Protein AF-A0A847A086-F1 (afdb_monomer)

pLDDT: mean 74.59, std 12.27, range [40.66, 90.62]

Foldseek 3Di:
DLVVQLVVQLVVQCVPPVDNVSSVVSSVLSVVVVVLVVVLPPDLLVSQLVLLVQLLVLLVVLLVDDDPVVVSSVVSSVSSVVSNLVSCLCLQQPPDDPVVNVVSNVVSVVVCVVVVVLVVQLVVCCVPVNNSVSSVSVSVVSVVSSCCSPPVSPDD

Nearest PDB structures (foldseek):
  8sbe-assembly1_A  TM=6.399E-01  e=1.370E+00  Rattus norvegicus
  7t3o-assembly1_A  TM=5.711E-01  e=9.721E-01  Rattus norvegicus
  8s5z-assembly1_A  TM=6.811E-01  e=6.577E+00  Homo sapiens

Radius of gyration: 17.4 Å; Cα contacts (8 Å, |Δi|>4): 126; chains: 1; bounding box: 41×32×52 Å

Solvent-accessible surface area (backbone atoms only — not comparable to full-atom v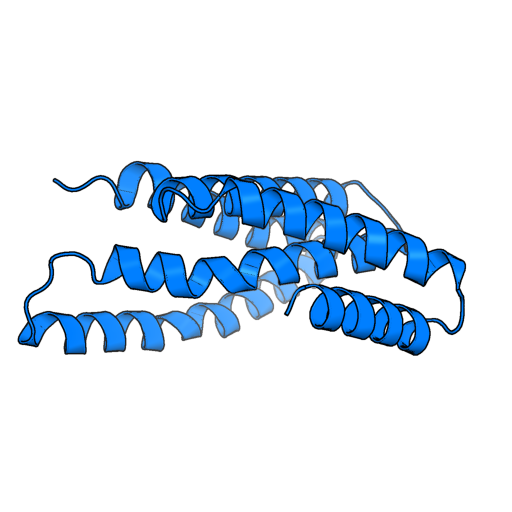alues): 8363 Å² total; per-residue (Å²): 109,68,68,55,54,49,48,52,40,33,48,51,35,33,72,76,67,75,42,70,71,62,15,52,55,45,39,49,53,52,47,52,49,50,49,54,56,63,72,39,77,82,43,62,41,61,34,36,25,54,44,23,50,51,38,26,52,44,44,52,47,41,51,74,50,74,69,81,58,41,61,58,43,52,52,53,37,54,59,49,52,71,58,39,58,62,39,51,50,52,59,71,49,60,90,55,55,81,77,50,36,59,54,49,55,50,51,58,60,60,55,52,55,51,71,62,51,52,58,52,55,31,48,60,37,22,77,72,69,34,67,54,59,22,49,53,55,61,32,51,52,26,50,50,48,23,48,40,25,67,58,69,55,55,84,126

Secondary structure (DSSP, 8-state):
-HHHHHHHHHHHHHHHHS-HHHHHHHHHHHHHHHHHHHHTTT-HHHHHHHHHHHHHHHHHHHHH--TTHHHHHHHHHHHHHHHHHHHHHHHHSTT--HHHHHHHHHHHHHGGGHHHHHHHHHHHHHHHH-HHHHTHHHHHHHHHHHHIIIIITS--

Mean predicted aligned error: 9.72 Å

Sequence (156 aa):
YTVLVLLLALFVGWFVRKEITDGLIFAGIAFVNYLAMRLGRGNASRSLAVFGLIAALLLVVVMLAGGPIILWLGLSVGFFNSIMFPNIFTLGVEGLDKGELSMASGLINTLIVGGAVIPVLMGLIADSMGVRFAFILPILCYLYIVFFALVGSKRR

Structure (mmCIF, N/CA/C/O backbone):
data_AF-A0A847A086-F1
#
_entry.id   AF-A0A847A086-F1
#
loop_
_atom_site.group_PDB
_atom_site.id
_atom_site.type_symbol
_atom_site.label_atom_id
_atom_site.label_alt_id
_atom_site.label_comp_id
_atom_site.label_asym_id
_atom_site.label_entity_id
_atom_site.label_seq_id
_atom_site.pdbx_PDB_ins_code
_atom_site.Cartn_x
_atom_site.Cartn_y
_atom_site.Cartn_z
_atom_site.occupancy
_atom_site.B_iso_or_equiv
_atom_site.auth_seq_id
_atom_site.auth_comp_id
_atom_site.auth_asym_id
_atom_site.auth_atom_id
_atom_site.pdbx_PDB_model_num
ATOM 1 N N . TYR A 1 1 ? -13.296 18.724 -5.227 1.00 49.12 1 TYR A N 1
ATOM 2 C CA . TYR A 1 1 ? -12.214 17.750 -4.946 1.00 49.12 1 TYR A CA 1
ATOM 3 C C . TYR A 1 1 ? -11.786 16.979 -6.191 1.00 49.12 1 TYR A C 1
ATOM 5 O O . TYR A 1 1 ? -10.618 17.013 -6.531 1.00 49.12 1 TYR A O 1
ATOM 13 N N . THR A 1 2 ? -12.712 16.362 -6.926 1.00 51.75 2 THR A N 1
ATOM 14 C CA . THR A 1 2 ? -12.469 15.659 -8.204 1.00 51.75 2 THR A CA 1
ATOM 15 C C . THR A 1 2 ? -11.729 16.461 -9.260 1.00 51.75 2 THR A C 1
ATOM 17 O O . THR A 1 2 ? -10.751 15.988 -9.823 1.00 51.75 2 THR A O 1
ATOM 20 N N . VAL A 1 3 ? -12.192 17.685 -9.509 1.00 51.44 3 VAL A N 1
ATOM 21 C CA . VAL A 1 3 ? -11.600 18.581 -10.510 1.00 51.44 3 VAL A CA 1
ATOM 22 C C . VAL A 1 3 ? -10.164 18.951 -10.130 1.00 51.44 3 VAL A C 1
ATOM 24 O O . VAL A 1 3 ? -9.296 18.993 -10.986 1.00 51.44 3 VAL A O 1
ATOM 27 N N . LEU A 1 4 ? -9.891 19.119 -8.833 1.00 55.03 4 LEU A N 1
ATOM 28 C CA . LEU A 1 4 ? -8.552 19.384 -8.298 1.00 55.03 4 LEU A CA 1
ATOM 29 C C . LEU A 1 4 ? -7.610 18.185 -8.470 1.00 55.03 4 LEU A C 1
ATOM 31 O O . LEU A 1 4 ? -6.475 18.377 -8.883 1.00 55.03 4 LEU A O 1
ATOM 35 N N . VAL A 1 5 ? -8.082 16.958 -8.215 1.00 59.28 5 VAL A N 1
ATOM 36 C CA . VAL A 1 5 ? -7.289 15.734 -8.433 1.00 59.28 5 VAL A CA 1
ATOM 37 C C . VAL A 1 5 ? -6.966 15.555 -9.914 1.00 59.28 5 VAL A C 1
ATOM 39 O O . VAL A 1 5 ? -5.821 15.271 -10.234 1.00 59.28 5 VAL A O 1
ATOM 42 N N . LEU A 1 6 ? -7.931 15.781 -10.811 1.00 58.19 6 LEU A N 1
ATOM 43 C CA . LEU A 1 6 ? -7.732 15.682 -12.264 1.00 58.19 6 LEU A CA 1
ATOM 44 C C . LEU A 1 6 ? -6.838 16.803 -12.828 1.00 58.19 6 LEU A C 1
ATOM 46 O O . LEU A 1 6 ? -6.067 16.566 -13.755 1.00 58.19 6 LEU A O 1
ATOM 50 N N . LEU A 1 7 ? -6.892 18.008 -12.255 1.00 58.00 7 LEU A N 1
ATOM 51 C CA . LEU A 1 7 ? -6.005 19.116 -12.628 1.00 58.00 7 LEU A CA 1
ATOM 52 C C . LEU A 1 7 ? -4.573 18.897 -12.143 1.00 58.00 7 LEU A C 1
ATOM 54 O O . LEU A 1 7 ? -3.632 19.096 -12.905 1.00 58.00 7 LEU A O 1
ATOM 58 N N . LEU A 1 8 ? -4.398 18.458 -10.897 1.00 59.88 8 LEU A N 1
ATOM 59 C CA . LEU A 1 8 ? -3.081 18.148 -10.339 1.00 59.88 8 LEU A CA 1
ATOM 60 C C . LEU A 1 8 ? -2.456 16.951 -11.063 1.00 59.88 8 LEU A C 1
ATOM 62 O O . LEU A 1 8 ? -1.261 16.932 -11.334 1.00 59.88 8 LEU A O 1
ATOM 66 N N . ALA A 1 9 ? -3.299 16.004 -11.458 1.00 58.91 9 ALA A N 1
ATOM 67 C CA . ALA A 1 9 ? -2.960 14.887 -12.312 1.00 58.91 9 ALA A CA 1
ATOM 68 C C . ALA A 1 9 ? -2.402 15.321 -13.681 1.00 58.91 9 ALA A C 1
ATOM 70 O O . ALA A 1 9 ? -1.299 14.927 -14.060 1.00 58.91 9 ALA A O 1
ATOM 71 N N . LEU A 1 10 ? -3.128 16.188 -14.390 1.00 60.00 10 LEU A N 1
ATOM 72 C CA . LEU A 1 10 ? -2.672 16.787 -15.648 1.00 60.00 10 LEU A CA 1
ATOM 73 C C . LEU A 1 10 ? -1.377 17.589 -15.475 1.00 60.00 10 LEU A C 1
ATOM 75 O O . LEU A 1 10 ? -0.477 17.486 -16.305 1.00 60.00 10 LEU A O 1
ATOM 79 N N . PHE A 1 11 ? -1.264 18.351 -14.386 1.00 62.19 11 PHE A N 1
ATOM 80 C CA . PHE A 1 11 ? -0.088 19.165 -14.096 1.00 62.19 11 PHE A CA 1
ATOM 81 C C . PHE A 1 11 ? 1.160 18.313 -13.837 1.00 62.19 11 PHE A C 1
ATOM 83 O O . PHE A 1 11 ? 2.211 18.588 -14.407 1.00 62.19 11 PHE A O 1
ATOM 90 N N . VAL A 1 12 ? 1.049 17.245 -13.040 1.00 57.75 12 VAL A N 1
ATOM 91 C CA . VAL A 1 12 ? 2.155 16.307 -12.786 1.00 57.75 12 VAL A CA 1
ATOM 92 C C . VAL A 1 12 ? 2.544 15.563 -14.066 1.00 57.75 12 VAL A C 1
ATOM 94 O O . VAL A 1 12 ? 3.731 15.466 -14.368 1.00 57.75 12 VAL A O 1
ATOM 97 N N . GLY A 1 13 ? 1.570 15.099 -14.856 1.00 56.97 13 GLY A N 1
ATOM 98 C CA . GLY A 1 13 ? 1.835 14.452 -16.146 1.00 56.97 13 GLY A CA 1
ATOM 99 C C . GLY A 1 13 ? 2.572 15.371 -17.126 1.00 56.97 13 GLY A C 1
ATOM 100 O O . GLY A 1 13 ? 3.553 14.962 -17.746 1.00 56.97 13 GLY A O 1
ATOM 101 N N . TRP A 1 14 ? 2.158 16.638 -17.200 1.00 55.84 14 TRP A N 1
ATOM 102 C CA . TRP A 1 14 ? 2.818 17.659 -18.013 1.00 55.84 14 TRP A CA 1
ATOM 103 C C . TRP A 1 14 ? 4.227 18.003 -17.503 1.00 55.84 14 TRP A C 1
ATOM 105 O O . TRP A 1 14 ? 5.163 18.104 -18.298 1.00 55.84 14 TRP A O 1
ATOM 115 N N . PHE A 1 15 ? 4.405 18.124 -16.184 1.00 57.06 15 PHE A N 1
ATOM 116 C CA . PHE A 1 15 ? 5.680 18.484 -15.559 1.00 57.06 15 PHE A CA 1
ATOM 117 C C . PHE A 1 15 ? 6.750 17.391 -15.704 1.00 57.06 15 PHE A C 1
ATOM 119 O O . PHE A 1 15 ? 7.931 17.704 -15.841 1.00 57.06 15 PHE A O 1
ATOM 126 N N . VAL A 1 16 ? 6.352 16.114 -15.713 1.00 57.53 16 VAL A N 1
ATOM 127 C CA . VAL A 1 16 ? 7.289 14.979 -15.736 1.00 57.53 16 VAL A CA 1
ATOM 128 C C . VAL A 1 16 ? 7.879 14.705 -17.128 1.00 57.53 16 VAL A C 1
ATOM 130 O O . VAL A 1 16 ? 9.020 14.254 -17.200 1.00 57.53 16 VAL A O 1
ATOM 133 N N . ARG A 1 17 ? 7.169 14.979 -18.235 1.00 52.03 17 ARG A N 1
ATOM 134 C CA . ARG A 1 17 ? 7.689 14.693 -19.596 1.00 52.03 17 ARG A CA 1
ATOM 135 C C . ARG A 1 17 ? 7.613 15.818 -20.627 1.00 52.03 17 ARG A C 1
ATOM 137 O O . ARG A 1 17 ? 8.163 15.643 -21.707 1.00 52.03 17 ARG A O 1
ATOM 144 N N . LYS A 1 18 ? 6.982 16.962 -20.337 1.00 55.38 18 LYS A N 1
ATOM 145 C CA . LYS A 1 18 ? 6.765 18.055 -21.314 1.00 55.38 18 LYS A CA 1
ATOM 146 C C . LYS A 1 18 ? 6.033 17.637 -22.614 1.00 55.38 18 LYS A C 1
ATOM 148 O O . LYS A 1 18 ? 6.028 18.411 -23.566 1.00 55.38 18 LYS A O 1
ATOM 153 N N . GLU A 1 19 ? 5.358 16.482 -22.651 1.00 52.06 19 GLU A N 1
ATOM 154 C CA . GLU A 1 19 ? 4.522 16.024 -23.778 1.00 52.06 19 GLU A CA 1
ATOM 155 C C . GLU A 1 19 ? 3.048 15.862 -23.353 1.00 52.06 19 GLU A C 1
ATOM 157 O O . GLU A 1 19 ? 2.737 15.297 -22.305 1.00 52.06 19 GLU A O 1
ATOM 162 N N . ILE A 1 20 ? 2.119 16.385 -24.165 1.00 55.72 20 ILE A N 1
ATOM 163 C CA . ILE A 1 20 ? 0.683 16.530 -23.829 1.00 55.72 20 ILE A CA 1
ATOM 164 C C . ILE A 1 20 ? -0.081 15.195 -23.920 1.00 55.72 20 ILE A C 1
ATOM 166 O O . ILE A 1 20 ? -1.029 14.964 -23.168 1.00 55.72 20 ILE A O 1
ATOM 170 N N . THR A 1 21 ? 0.341 14.293 -24.807 1.00 57.88 21 THR A N 1
ATOM 171 C CA . THR A 1 21 ? -0.325 13.007 -25.088 1.00 57.88 21 THR A CA 1
ATOM 172 C C . THR A 1 21 ? -0.299 12.063 -23.883 1.00 57.88 21 THR A C 1
ATOM 174 O O . THR A 1 21 ? -1.283 11.390 -23.581 1.00 57.88 21 THR A O 1
ATOM 177 N N . ASP A 1 22 ? 0.802 12.087 -23.135 1.00 54.41 22 ASP A N 1
ATOM 178 C CA . ASP A 1 22 ? 1.011 11.311 -21.913 1.00 54.41 22 ASP A CA 1
ATOM 179 C C . ASP A 1 22 ? 0.153 11.823 -20.738 1.00 54.41 22 ASP A C 1
ATOM 181 O O . ASP A 1 22 ? -0.373 11.040 -19.942 1.00 54.41 22 ASP A O 1
ATOM 185 N N . GLY A 1 23 ? -0.078 13.140 -20.670 1.00 52.56 23 GLY A N 1
ATOM 186 C CA . GLY A 1 23 ? -0.980 13.758 -19.693 1.00 52.56 23 GLY A CA 1
ATOM 187 C C . GLY A 1 23 ? -2.453 13.371 -19.889 1.00 52.56 23 GLY A C 1
ATOM 188 O O . GLY A 1 23 ? -3.204 13.282 -18.916 1.00 52.56 23 GLY A O 1
ATOM 189 N N . LEU A 1 24 ? -2.870 13.075 -21.125 1.00 58.03 24 LEU A N 1
ATOM 190 C CA . LEU A 1 24 ? -4.229 12.606 -21.421 1.00 58.03 24 LEU A CA 1
ATOM 191 C C . LEU A 1 24 ? -4.457 11.161 -20.950 1.00 58.03 24 LEU A C 1
ATOM 193 O O . LEU A 1 24 ? -5.502 10.854 -20.373 1.00 58.03 24 LEU A O 1
ATOM 197 N N . ILE A 1 25 ? -3.463 10.287 -21.142 1.00 61.44 25 ILE A N 1
ATOM 198 C CA . ILE A 1 25 ? -3.482 8.906 -20.630 1.00 61.44 25 ILE A CA 1
ATOM 199 C C . ILE A 1 25 ? -3.537 8.925 -19.094 1.00 61.44 25 ILE A C 1
ATOM 201 O O . ILE A 1 25 ? -4.302 8.172 -18.486 1.00 61.44 25 ILE A O 1
ATOM 205 N N . PHE A 1 26 ? -2.807 9.852 -18.467 1.00 57.72 26 PHE A N 1
ATOM 206 C CA . PHE A 1 26 ? -2.830 10.068 -17.022 1.00 57.72 26 PHE A CA 1
ATOM 207 C C . PHE A 1 26 ? -4.214 10.464 -16.494 1.00 57.72 26 PHE A C 1
ATOM 209 O O . PHE A 1 26 ? -4.710 9.878 -15.530 1.00 57.72 26 PHE A O 1
ATOM 216 N N . ALA A 1 27 ? -4.862 11.430 -17.149 1.00 57.28 27 ALA A N 1
ATOM 217 C CA . ALA A 1 27 ? -6.214 11.850 -16.800 1.00 57.28 27 ALA A CA 1
ATOM 218 C C . ALA A 1 27 ? -7.226 10.704 -16.975 1.00 57.28 27 ALA A C 1
ATOM 220 O O . ALA A 1 27 ? -8.117 10.550 -16.141 1.00 57.28 27 ALA A O 1
ATOM 221 N N . GLY A 1 28 ? -7.054 9.864 -18.003 1.00 64.94 28 GLY A N 1
ATOM 222 C CA . GLY A 1 28 ? -7.880 8.679 -18.244 1.00 64.94 28 GLY A CA 1
ATOM 223 C C . GLY A 1 28 ? -7.771 7.630 -17.135 1.00 64.94 28 GLY A C 1
ATOM 224 O O . GLY A 1 28 ? -8.790 7.205 -16.591 1.00 64.94 28 GLY A O 1
ATOM 225 N N . ILE A 1 29 ? -6.553 7.251 -16.736 1.00 64.19 29 ILE A N 1
ATOM 226 C CA . ILE A 1 29 ? -6.352 6.262 -15.663 1.00 64.19 29 ILE A CA 1
ATOM 227 C C . ILE A 1 29 ? -6.801 6.821 -14.306 1.00 64.19 29 ILE A C 1
ATOM 229 O O . ILE A 1 29 ? -7.481 6.133 -13.544 1.00 64.19 29 ILE A O 1
ATOM 233 N N . ALA A 1 30 ? -6.511 8.094 -14.024 1.00 59.53 30 ALA A N 1
ATOM 234 C CA . ALA A 1 30 ? -7.004 8.769 -12.825 1.00 59.53 30 ALA A CA 1
ATOM 235 C C . ALA A 1 30 ? -8.543 8.823 -12.784 1.00 59.53 30 ALA A C 1
ATOM 237 O O . ALA A 1 30 ? -9.138 8.668 -11.716 1.00 59.53 30 ALA A O 1
ATOM 238 N N . PHE A 1 31 ? -9.202 8.987 -13.935 1.00 65.69 31 PHE A N 1
ATOM 239 C CA . PHE A 1 31 ? -10.660 8.965 -14.047 1.00 65.69 31 PHE A CA 1
ATOM 240 C C . PHE A 1 31 ? -11.244 7.563 -13.821 1.00 65.69 31 PHE A C 1
ATOM 242 O O . PHE A 1 31 ? -12.236 7.432 -13.103 1.00 65.69 31 PHE A O 1
ATOM 249 N N . VAL A 1 32 ? -10.607 6.510 -14.349 1.00 67.50 32 VAL A N 1
ATOM 250 C CA . VAL A 1 32 ? -10.983 5.108 -14.082 1.00 67.50 32 VAL A CA 1
ATOM 251 C C . VAL A 1 32 ? -10.817 4.771 -12.598 1.00 67.50 32 VAL A C 1
ATOM 253 O O . VAL A 1 32 ? -11.739 4.221 -11.992 1.00 67.50 32 VAL A O 1
ATOM 256 N N . ASN A 1 33 ? -9.705 5.177 -11.976 1.00 64.38 33 ASN A N 1
ATOM 257 C CA . ASN A 1 33 ? -9.505 5.042 -10.530 1.00 64.38 33 ASN A CA 1
ATOM 258 C C . ASN A 1 33 ? -10.583 5.782 -9.748 1.00 64.38 33 ASN A C 1
ATOM 260 O O . ASN A 1 33 ? -11.172 5.222 -8.828 1.00 64.38 33 ASN A O 1
ATOM 264 N N . TYR A 1 34 ? -10.893 7.018 -10.131 1.00 64.56 34 TYR A N 1
ATOM 265 C CA . TYR A 1 34 ? -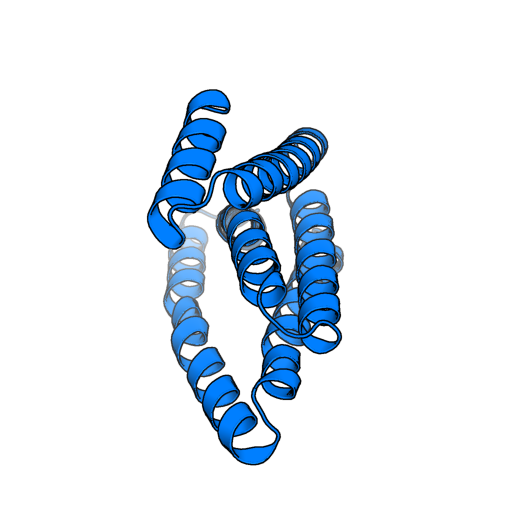11.942 7.801 -9.493 1.00 64.56 34 TYR A CA 1
ATOM 266 C C . TYR A 1 34 ? -13.335 7.150 -9.619 1.00 64.56 34 TYR A C 1
ATOM 268 O O . TYR A 1 34 ? -14.115 7.152 -8.663 1.00 64.56 34 TYR A O 1
ATOM 276 N N . LEU A 1 35 ? -13.653 6.549 -10.767 1.00 66.00 35 LEU A N 1
ATOM 277 C CA . LEU A 1 35 ? -14.879 5.771 -10.967 1.00 66.00 35 LEU A CA 1
ATOM 278 C C . LEU A 1 35 ? -14.916 4.530 -10.068 1.00 66.00 35 LEU A C 1
ATOM 280 O O . LEU A 1 35 ? -15.927 4.295 -9.400 1.00 66.00 35 LEU A O 1
ATOM 284 N N . ALA A 1 36 ? -13.806 3.795 -9.969 1.00 62.56 36 ALA A N 1
ATOM 285 C CA . ALA A 1 36 ? -13.671 2.671 -9.045 1.00 62.56 36 ALA A CA 1
ATOM 286 C C . ALA A 1 36 ? -13.830 3.120 -7.575 1.00 62.56 36 ALA A C 1
ATOM 288 O O . ALA A 1 36 ? -14.528 2.468 -6.796 1.00 62.56 36 ALA A O 1
ATOM 289 N N . MET A 1 37 ? -13.283 4.287 -7.208 1.00 59.78 37 MET A N 1
ATOM 290 C CA . MET A 1 37 ? -13.478 4.929 -5.898 1.00 59.78 37 MET A CA 1
ATOM 291 C C . MET A 1 37 ? -14.944 5.263 -5.617 1.00 59.78 37 MET A C 1
ATOM 293 O O . MET A 1 37 ? -15.407 5.116 -4.485 1.00 59.78 37 MET A O 1
ATOM 297 N N . ARG A 1 38 ? -15.692 5.710 -6.631 1.00 61.12 38 ARG A N 1
ATOM 298 C CA . ARG A 1 38 ? -17.119 6.027 -6.493 1.00 61.12 38 ARG A CA 1
ATOM 299 C C . ARG A 1 38 ? -17.970 4.776 -6.273 1.00 61.12 38 ARG A C 1
ATOM 301 O O . ARG A 1 38 ? -18.916 4.838 -5.491 1.00 61.12 38 ARG A O 1
ATOM 308 N N . LEU A 1 39 ? -17.603 3.658 -6.900 1.00 57.38 39 LEU A N 1
ATOM 309 C CA . LEU A 1 39 ? -18.284 2.370 -6.740 1.00 57.38 39 LEU A CA 1
ATOM 310 C C . LEU A 1 39 ? -18.046 1.738 -5.353 1.00 57.38 39 LEU A C 1
ATOM 312 O O . LEU A 1 39 ? -18.921 1.060 -4.823 1.00 57.38 39 LEU A O 1
ATOM 316 N N . GLY A 1 40 ? -16.888 1.997 -4.733 1.00 55.75 40 GLY A N 1
ATOM 317 C CA . GLY A 1 40 ? -16.495 1.442 -3.430 1.00 55.75 40 GLY A CA 1
ATOM 318 C C . GLY A 1 40 ? -17.094 2.126 -2.188 1.00 55.75 40 GLY A C 1
ATOM 319 O O . GLY A 1 40 ? -16.703 1.811 -1.066 1.00 55.75 40 GLY A O 1
ATOM 320 N N . ARG A 1 41 ? -18.028 3.074 -2.305 1.00 53.72 41 ARG A N 1
ATOM 321 C CA . ARG A 1 41 ? -18.495 3.873 -1.144 1.00 53.72 41 ARG A CA 1
ATOM 322 C C . ARG A 1 41 ? -19.387 3.135 -0.124 1.00 53.72 41 ARG A C 1
ATOM 324 O O . ARG A 1 41 ? -19.923 3.787 0.762 1.00 53.72 41 ARG A O 1
ATOM 331 N N . GLY A 1 42 ? -19.554 1.814 -0.221 1.00 58.22 42 GLY A N 1
ATOM 332 C CA . GLY A 1 42 ? -20.514 1.070 0.605 1.00 58.22 42 GLY A CA 1
ATOM 333 C C . GLY A 1 42 ? -19.948 0.290 1.798 1.00 58.22 42 GLY A C 1
ATOM 334 O O . GLY A 1 42 ? -20.643 0.176 2.796 1.00 58.22 42 GLY A O 1
ATOM 335 N N . ASN A 1 43 ? -18.734 -0.274 1.710 1.00 71.31 43 ASN A N 1
ATOM 336 C CA . ASN A 1 43 ? -18.180 -1.183 2.732 1.00 71.31 43 ASN A CA 1
ATOM 337 C C . ASN A 1 43 ? -16.641 -1.164 2.728 1.00 71.31 43 ASN A C 1
ATOM 339 O O . ASN A 1 43 ? -16.040 -1.564 1.729 1.00 71.31 43 ASN A O 1
ATOM 343 N N . ALA A 1 44 ? -16.008 -0.775 3.844 1.00 74.69 44 ALA A N 1
ATOM 344 C CA . ALA A 1 44 ? -14.549 -0.632 3.955 1.00 74.69 44 ALA A CA 1
ATOM 345 C C . ALA A 1 44 ? -13.787 -1.916 3.575 1.00 74.69 44 ALA A C 1
ATOM 347 O O . ALA A 1 44 ? -12.840 -1.85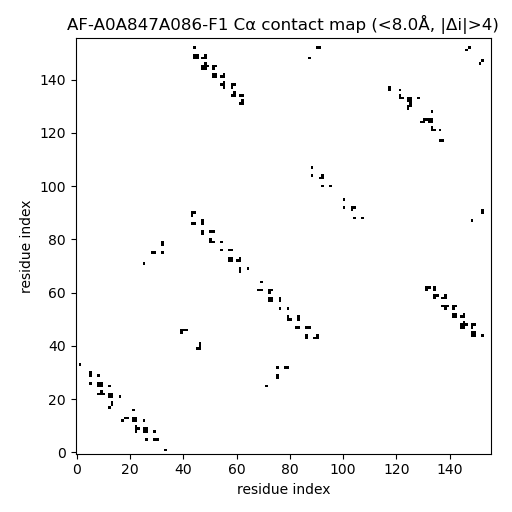6 2.792 1.00 74.69 44 ALA A O 1
ATOM 348 N N . SER A 1 45 ? -14.254 -3.086 4.024 1.00 77.94 45 SER A N 1
ATOM 349 C CA . SER A 1 45 ? -13.636 -4.385 3.713 1.00 77.94 45 SER A CA 1
ATOM 350 C C . SER A 1 45 ? -13.720 -4.745 2.232 1.00 77.94 45 SER A C 1
ATOM 352 O O . SER A 1 45 ? -12.734 -5.157 1.629 1.00 77.94 45 SER A O 1
ATOM 354 N N . ARG A 1 46 ? -14.890 -4.557 1.604 1.00 76.81 46 ARG A N 1
ATOM 355 C CA . ARG A 1 46 ? -15.061 -4.869 0.173 1.00 76.81 46 ARG A CA 1
ATOM 356 C C . ARG A 1 46 ? -14.221 -3.942 -0.692 1.00 76.81 46 ARG A C 1
ATOM 358 O O . ARG A 1 46 ? -13.602 -4.395 -1.647 1.00 76.81 46 ARG A O 1
ATOM 365 N N . SER A 1 47 ? -14.162 -2.666 -0.336 1.00 78.44 47 SER A N 1
ATOM 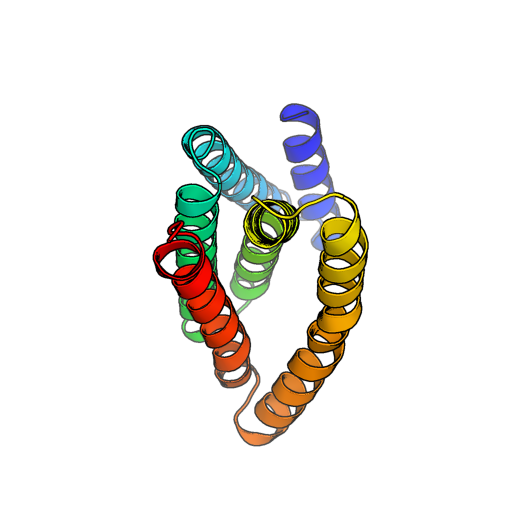366 C CA . SER A 1 47 ? -13.376 -1.679 -1.072 1.00 78.44 47 SER A CA 1
ATOM 367 C C . SER A 1 47 ? -11.883 -1.926 -0.926 1.00 78.44 47 SER A C 1
ATOM 369 O O . SER A 1 47 ? -11.168 -1.892 -1.922 1.00 78.44 47 SER A O 1
ATOM 371 N N . LEU A 1 48 ? -11.416 -2.266 0.279 1.00 82.62 48 LEU A N 1
ATOM 372 C CA . LEU A 1 48 ? -10.026 -2.654 0.510 1.00 82.62 48 LEU A CA 1
ATOM 373 C C . LEU A 1 48 ? -9.639 -3.902 -0.304 1.00 82.62 48 LEU A C 1
ATOM 375 O O . LEU A 1 48 ? -8.582 -3.908 -0.932 1.00 82.62 48 LEU A O 1
ATOM 379 N N . ALA A 1 49 ? -10.513 -4.914 -0.361 1.00 82.00 49 ALA A N 1
ATOM 380 C CA . ALA A 1 49 ? -10.284 -6.122 -1.152 1.00 82.00 49 ALA A CA 1
ATOM 381 C C . ALA A 1 49 ? -10.230 -5.835 -2.663 1.00 82.00 49 ALA A C 1
ATOM 383 O O . ALA A 1 49 ? -9.316 -6.290 -3.344 1.00 82.00 49 ALA A O 1
ATOM 384 N N . VAL A 1 50 ? -11.176 -5.051 -3.192 1.00 81.50 50 VAL A N 1
ATOM 385 C CA . VAL A 1 50 ? -11.215 -4.703 -4.622 1.00 81.50 50 VAL A CA 1
ATOM 386 C C . VAL A 1 50 ? -9.994 -3.870 -5.015 1.00 81.50 50 VAL A C 1
ATOM 388 O O . VAL A 1 50 ? -9.330 -4.195 -5.996 1.00 81.50 50 VAL A O 1
ATOM 391 N N . PHE A 1 51 ? -9.647 -2.837 -4.240 1.00 81.12 51 PHE A N 1
ATOM 392 C CA . PHE A 1 51 ? -8.482 -2.001 -4.543 1.00 81.12 51 PHE A CA 1
ATOM 393 C C . PHE A 1 51 ? -7.161 -2.755 -4.391 1.00 81.12 51 PHE A C 1
ATOM 395 O O . PHE A 1 51 ? -6.278 -2.576 -5.226 1.00 81.12 51 PHE A O 1
ATOM 402 N N . GLY A 1 52 ? -7.034 -3.637 -3.396 1.00 83.44 52 GLY A N 1
ATOM 403 C CA . GLY A 1 52 ? -5.844 -4.475 -3.240 1.00 83.44 52 GLY A CA 1
ATOM 404 C C . GLY A 1 52 ? -5.666 -5.464 -4.388 1.00 83.44 52 GLY A C 1
ATOM 405 O O . GLY A 1 52 ? -4.553 -5.642 -4.877 1.00 83.44 52 GLY A O 1
ATOM 406 N N . LEU A 1 53 ? -6.759 -6.051 -4.880 1.00 83.62 53 LEU A N 1
ATOM 407 C CA . LEU A 1 53 ? -6.720 -6.991 -5.999 1.00 83.62 53 LEU A CA 1
ATOM 408 C C . LEU A 1 53 ? -6.377 -6.275 -7.314 1.00 83.62 53 LEU A C 1
ATOM 410 O O . LEU A 1 53 ? -5.542 -6.758 -8.076 1.00 83.62 53 LEU A O 1
ATOM 414 N N . ILE A 1 54 ? -6.949 -5.090 -7.549 1.00 81.31 54 ILE A N 1
ATOM 415 C CA . ILE A 1 54 ? -6.605 -4.250 -8.705 1.00 81.31 54 ILE A CA 1
ATOM 416 C C . ILE A 1 54 ? -5.131 -3.820 -8.647 1.00 81.31 54 ILE A C 1
ATOM 418 O O . ILE A 1 54 ? -4.434 -3.922 -9.654 1.00 81.31 54 ILE A O 1
ATOM 422 N N . ALA A 1 55 ? -4.631 -3.393 -7.482 1.00 83.81 55 ALA A N 1
ATOM 423 C CA . ALA A 1 55 ? -3.226 -3.025 -7.299 1.00 83.81 55 ALA A CA 1
ATOM 424 C C . ALA A 1 55 ? -2.276 -4.210 -7.555 1.00 83.81 55 ALA A C 1
ATOM 426 O O . ALA A 1 55 ? -1.272 -4.050 -8.251 1.00 83.81 55 ALA A O 1
ATOM 427 N N . ALA A 1 56 ? -2.617 -5.407 -7.069 1.00 84.69 56 ALA A N 1
ATOM 428 C CA . ALA A 1 56 ? -1.857 -6.625 -7.345 1.00 84.69 56 ALA A CA 1
ATOM 429 C C . ALA A 1 56 ? -1.840 -6.962 -8.847 1.00 84.69 56 ALA A C 1
ATOM 431 O O . ALA A 1 56 ? -0.773 -7.223 -9.399 1.00 84.69 56 ALA A O 1
ATOM 432 N N . LEU A 1 57 ? -2.990 -6.892 -9.530 1.00 81.62 57 LEU A N 1
ATOM 433 C CA . LEU A 1 57 ? -3.078 -7.109 -10.980 1.00 81.62 57 LEU A CA 1
ATOM 434 C C . LEU A 1 57 ? -2.242 -6.095 -11.766 1.00 81.62 57 LEU A C 1
ATOM 436 O O . LEU A 1 57 ? -1.518 -6.480 -12.680 1.00 81.62 57 LEU A O 1
ATOM 440 N N . LEU A 1 58 ? -2.294 -4.814 -11.398 1.00 79.62 58 LEU A N 1
ATOM 441 C CA . LEU A 1 58 ? -1.480 -3.770 -12.025 1.00 79.62 58 LEU A CA 1
ATOM 442 C C . LEU A 1 58 ? 0.015 -4.061 -11.888 1.00 79.62 58 LEU A C 1
ATOM 444 O O . LEU A 1 58 ? 0.755 -3.884 -12.852 1.00 79.62 58 LEU A O 1
ATOM 448 N N . LEU A 1 59 ? 0.461 -4.556 -10.731 1.00 83.25 59 LEU A N 1
ATOM 449 C CA . LEU A 1 59 ? 1.854 -4.957 -10.537 1.00 83.25 59 LEU A CA 1
ATOM 450 C C . LEU A 1 59 ? 2.239 -6.211 -11.332 1.00 83.25 59 LEU A C 1
ATOM 452 O O . LEU A 1 59 ? 3.361 -6.286 -11.827 1.00 83.25 59 LEU A O 1
ATOM 456 N N . VAL A 1 60 ? 1.324 -7.164 -11.527 1.00 83.31 60 VAL A N 1
ATOM 457 C CA . VAL A 1 60 ? 1.557 -8.289 -12.452 1.00 83.31 60 VAL A CA 1
ATOM 458 C C . VAL A 1 60 ? 1.746 -7.768 -13.878 1.00 83.31 60 VAL A C 1
ATOM 460 O O . VAL A 1 60 ? 2.669 -8.188 -14.575 1.00 83.31 60 VAL A O 1
ATOM 463 N N . VAL A 1 61 ? 0.936 -6.792 -14.302 1.00 78.88 61 VAL A N 1
ATOM 464 C CA . VAL A 1 61 ? 1.116 -6.133 -15.603 1.00 78.88 61 VAL A CA 1
ATOM 465 C C . VAL A 1 61 ? 2.449 -5.380 -15.658 1.00 78.88 61 VAL A C 1
ATOM 467 O O . VAL A 1 61 ? 3.102 -5.439 -16.690 1.00 78.88 61 VAL A O 1
ATOM 470 N N . VAL A 1 62 ? 2.920 -4.757 -14.569 1.00 80.62 62 VAL A N 1
ATOM 471 C CA . VAL A 1 62 ? 4.269 -4.149 -14.493 1.00 80.62 62 VAL A CA 1
ATOM 472 C C . VAL A 1 62 ? 5.378 -5.178 -14.710 1.00 80.62 62 VAL A C 1
ATOM 474 O O . VAL A 1 62 ? 6.365 -4.869 -15.371 1.00 80.62 62 VAL A O 1
ATOM 477 N N . MET A 1 63 ? 5.235 -6.394 -14.179 1.00 79.44 63 MET A N 1
ATOM 478 C CA . MET A 1 63 ? 6.236 -7.450 -14.374 1.00 79.44 63 MET A CA 1
ATOM 479 C C . MET A 1 63 ? 6.321 -7.916 -15.832 1.00 79.44 63 MET A C 1
ATOM 481 O O . MET A 1 63 ? 7.409 -8.246 -16.309 1.00 79.44 63 MET A O 1
ATOM 485 N N . LEU A 1 64 ? 5.181 -7.948 -16.530 1.00 78.38 64 LEU A N 1
ATOM 486 C CA . LEU A 1 64 ? 5.072 -8.406 -17.918 1.00 78.38 64 LEU A CA 1
ATOM 487 C C . LEU A 1 64 ? 5.343 -7.287 -18.936 1.00 78.38 64 LEU A C 1
ATOM 489 O O . LEU A 1 64 ? 5.862 -7.547 -20.021 1.00 78.38 64 LEU A O 1
ATOM 493 N N . ALA A 1 65 ? 4.999 -6.045 -18.596 1.00 69.38 65 ALA A N 1
ATOM 494 C CA . ALA A 1 65 ? 5.170 -4.882 -19.451 1.00 69.38 65 ALA A CA 1
ATOM 495 C C . ALA A 1 65 ? 6.586 -4.298 -19.330 1.00 69.38 65 ALA A C 1
ATOM 497 O O . ALA A 1 65 ? 7.160 -4.184 -18.251 1.00 69.38 65 ALA A O 1
ATOM 498 N N . GLY A 1 66 ? 7.157 -3.891 -20.462 1.00 64.31 66 GLY A N 1
ATOM 499 C CA . GLY A 1 66 ? 8.438 -3.191 -20.522 1.00 64.31 66 GLY A CA 1
ATOM 500 C C . GLY A 1 66 ? 8.278 -1.715 -20.884 1.00 64.31 66 GLY A C 1
ATOM 501 O O . GLY A 1 66 ? 7.318 -1.321 -21.542 1.00 64.31 66 GLY A O 1
ATOM 502 N N . GLY A 1 67 ? 9.261 -0.899 -20.498 1.00 69.44 67 GLY A N 1
ATOM 503 C CA . GLY A 1 67 ? 9.398 0.476 -20.976 1.00 69.44 67 GLY A CA 1
ATOM 504 C C . GLY A 1 67 ? 8.576 1.516 -20.193 1.00 69.44 67 GLY A C 1
ATOM 505 O O . GLY A 1 67 ? 8.333 1.341 -18.997 1.00 69.44 67 GLY A O 1
ATOM 506 N N . PRO A 1 68 ? 8.161 2.626 -20.834 1.00 67.50 68 PRO A N 1
ATOM 507 C CA . PRO A 1 68 ? 7.605 3.803 -20.155 1.00 67.50 68 PRO A CA 1
ATOM 508 C C . PRO A 1 68 ? 6.259 3.562 -19.453 1.00 67.50 68 PRO A C 1
ATOM 510 O O . PRO A 1 68 ? 5.836 4.396 -18.654 1.00 67.50 68 PRO A O 1
ATOM 513 N N . ILE A 1 69 ? 5.597 2.433 -19.727 1.00 68.25 69 ILE A N 1
ATOM 514 C CA . ILE A 1 69 ? 4.318 2.043 -19.121 1.00 68.25 69 ILE A CA 1
ATOM 515 C C . ILE A 1 69 ? 4.435 1.693 -17.634 1.00 68.25 69 ILE A C 1
ATOM 517 O O . ILE A 1 69 ? 3.481 1.896 -16.884 1.00 68.25 69 ILE A O 1
ATOM 521 N N . ILE A 1 70 ? 5.613 1.252 -17.183 1.00 70.88 70 ILE A N 1
ATOM 522 C CA . ILE A 1 70 ? 5.863 0.886 -15.780 1.00 70.88 70 ILE A CA 1
ATOM 523 C C . ILE A 1 70 ? 5.634 2.083 -14.850 1.00 70.88 70 ILE A C 1
ATOM 525 O O . ILE A 1 70 ? 5.027 1.935 -13.791 1.00 70.88 70 ILE A O 1
ATOM 529 N N . LEU A 1 71 ? 6.063 3.278 -15.270 1.00 69.94 71 LEU A N 1
ATOM 530 C CA . LEU A 1 71 ? 5.856 4.510 -14.510 1.00 69.94 71 LEU A CA 1
ATOM 531 C C . LEU A 1 71 ? 4.361 4.805 -14.333 1.00 69.94 71 LEU A C 1
ATOM 533 O O . LEU A 1 71 ? 3.924 5.119 -13.228 1.00 69.94 71 LEU A O 1
ATOM 537 N N . TRP A 1 72 ? 3.567 4.646 -15.397 1.00 66.06 72 TRP A N 1
ATOM 538 C CA . TRP A 1 72 ? 2.122 4.887 -15.369 1.00 66.06 72 TRP A CA 1
ATOM 539 C C . TRP A 1 72 ? 1.391 3.898 -14.460 1.00 66.06 72 TRP A C 1
ATOM 541 O O . TRP A 1 72 ? 0.541 4.288 -13.656 1.00 66.06 72 TRP A O 1
ATOM 551 N N . LEU A 1 73 ? 1.753 2.619 -14.545 1.00 70.81 73 LEU A N 1
ATOM 552 C CA . LEU A 1 73 ? 1.182 1.571 -13.705 1.00 70.81 73 LEU A CA 1
ATOM 553 C C . LEU A 1 73 ? 1.562 1.761 -12.231 1.00 70.81 73 LEU A C 1
ATOM 555 O O . LEU A 1 73 ? 0.689 1.694 -11.369 1.00 70.81 73 LEU A O 1
ATOM 559 N N . GLY A 1 74 ? 2.828 2.071 -11.933 1.00 72.31 74 GLY A N 1
ATOM 560 C CA . GLY A 1 74 ? 3.291 2.319 -10.565 1.00 72.31 74 GLY A CA 1
ATOM 561 C C . GLY A 1 74 ? 2.591 3.511 -9.912 1.00 72.31 74 GLY A C 1
ATOM 562 O O . GLY A 1 74 ? 2.181 3.442 -8.753 1.00 72.31 74 GLY A O 1
ATOM 563 N N . LEU A 1 75 ? 2.366 4.582 -10.672 1.00 71.06 75 LEU A N 1
ATOM 564 C CA . LEU A 1 75 ? 1.658 5.761 -10.176 1.00 71.06 75 LEU A CA 1
ATOM 565 C C . LEU A 1 75 ? 0.170 5.464 -9.927 1.00 71.06 75 LEU A C 1
ATOM 567 O O . LEU A 1 75 ? -0.389 5.871 -8.908 1.00 71.06 75 LEU A O 1
ATOM 571 N N . SER A 1 76 ? -0.444 4.659 -10.797 1.00 72.00 76 SER A N 1
ATOM 572 C CA . SER A 1 76 ? -1.813 4.157 -10.618 1.00 72.00 76 SER A CA 1
ATOM 573 C C . SER A 1 76 ? -1.953 3.304 -9.356 1.00 72.00 76 SER A C 1
ATOM 575 O O . SER A 1 76 ? -2.907 3.488 -8.601 1.00 72.00 76 SER A O 1
ATOM 577 N N . VAL A 1 77 ? -0.981 2.425 -9.085 1.00 79.50 77 VAL A N 1
ATOM 578 C CA . VAL A 1 77 ? -0.893 1.641 -7.840 1.00 79.50 77 VAL A CA 1
ATOM 579 C C . VAL A 1 77 ? -0.790 2.563 -6.620 1.00 79.50 77 VAL A C 1
ATOM 581 O O . VAL A 1 77 ? -1.507 2.363 -5.640 1.00 79.50 77 VAL A O 1
ATOM 584 N N . GLY A 1 78 ? 0.025 3.621 -6.694 1.00 76.88 78 GLY A N 1
ATOM 585 C CA . GLY A 1 78 ? 0.146 4.624 -5.631 1.00 76.88 78 GLY A CA 1
ATOM 586 C C . GLY A 1 78 ? -1.181 5.310 -5.284 1.00 76.88 78 GLY A C 1
ATOM 587 O O . GLY A 1 78 ? -1.487 5.498 -4.106 1.00 76.88 78 GLY A O 1
ATOM 588 N N . PHE A 1 79 ? -2.014 5.611 -6.286 1.00 73.19 79 PHE A N 1
ATOM 589 C CA . PHE A 1 79 ? -3.351 6.170 -6.060 1.00 73.19 79 PHE A CA 1
ATOM 590 C C . PHE A 1 79 ? -4.267 5.226 -5.277 1.00 73.19 79 PHE A C 1
ATOM 592 O O . PHE A 1 79 ? -4.969 5.675 -4.369 1.00 73.19 79 PHE A O 1
ATOM 599 N N . PHE A 1 80 ? -4.254 3.929 -5.591 1.00 76.19 80 PHE A N 1
ATOM 600 C CA . PHE A 1 80 ? -5.047 2.949 -4.847 1.00 76.19 80 PHE A CA 1
ATOM 601 C C . PHE A 1 80 ? -4.603 2.842 -3.389 1.00 76.19 80 PHE A C 1
ATOM 603 O O . PHE A 1 80 ? -5.452 2.756 -2.500 1.00 76.19 80 PHE A O 1
ATOM 610 N N . ASN A 1 81 ? -3.296 2.938 -3.130 1.00 79.94 81 ASN A N 1
ATOM 611 C CA . ASN A 1 81 ? -2.733 2.824 -1.787 1.00 79.94 81 ASN A CA 1
ATOM 612 C C . ASN A 1 81 ? -3.248 3.909 -0.814 1.00 79.94 81 ASN A C 1
ATOM 614 O O . ASN A 1 81 ? -3.391 3.648 0.380 1.00 79.94 81 ASN A O 1
ATOM 618 N N . SER A 1 82 ? -3.621 5.098 -1.310 1.00 75.19 82 SER A N 1
ATOM 619 C CA . SER A 1 82 ? -4.117 6.212 -0.479 1.00 75.19 82 SER A CA 1
ATOM 620 C C . SER A 1 82 ? -5.379 5.888 0.334 1.00 75.19 82 SER A C 1
ATOM 622 O O . SER A 1 82 ? -5.628 6.535 1.350 1.00 75.19 82 SER A O 1
ATOM 624 N N . ILE A 1 83 ? -6.196 4.930 -0.107 1.00 75.62 83 ILE A N 1
ATOM 625 C CA . ILE A 1 83 ? -7.451 4.545 0.563 1.00 75.62 83 ILE A CA 1
ATOM 626 C C . ILE A 1 83 ? -7.236 3.324 1.464 1.00 75.62 83 ILE A C 1
ATOM 628 O O . ILE A 1 83 ? -8.035 3.045 2.357 1.00 75.62 83 ILE A O 1
ATOM 632 N N . MET A 1 84 ? -6.153 2.580 1.242 1.00 81.56 84 MET A N 1
ATOM 633 C CA . MET A 1 84 ? -5.926 1.307 1.914 1.00 81.56 84 MET A CA 1
ATOM 634 C C . MET A 1 84 ? -5.572 1.515 3.379 1.00 81.56 84 MET A C 1
ATOM 636 O O . MET A 1 84 ? -6.185 0.888 4.233 1.00 81.56 84 MET A O 1
ATOM 640 N N . PHE A 1 85 ? -4.660 2.442 3.679 1.00 82.69 85 PHE A N 1
ATOM 641 C CA . PHE A 1 85 ? -4.251 2.723 5.056 1.00 82.69 85 PHE A CA 1
ATOM 642 C C . PHE A 1 85 ? -5.413 3.132 5.983 1.00 82.69 85 PHE A C 1
ATOM 644 O O . PHE A 1 85 ? -5.587 2.470 7.007 1.00 82.69 85 PHE A O 1
ATOM 651 N N . PRO A 1 86 ? -6.259 4.135 5.655 1.00 81.38 86 PRO A N 1
ATOM 652 C CA . PRO A 1 86 ? -7.380 4.490 6.524 1.00 81.38 86 PRO A CA 1
ATOM 653 C C . PRO A 1 86 ? -8.388 3.344 6.677 1.00 81.38 86 PRO A C 1
ATOM 655 O O . PRO A 1 86 ? -8.882 3.138 7.777 1.00 81.38 86 PRO A O 1
ATOM 658 N N . ASN A 1 87 ? -8.641 2.547 5.631 1.00 84.19 87 ASN A N 1
ATOM 659 C CA . ASN A 1 87 ? -9.526 1.383 5.738 1.00 84.19 87 ASN A CA 1
ATOM 660 C C . ASN A 1 87 ? -8.932 0.273 6.616 1.00 84.19 87 ASN A C 1
ATOM 662 O O . ASN A 1 87 ? -9.659 -0.304 7.418 1.00 84.19 87 ASN A O 1
ATOM 666 N N . ILE A 1 88 ? -7.634 -0.025 6.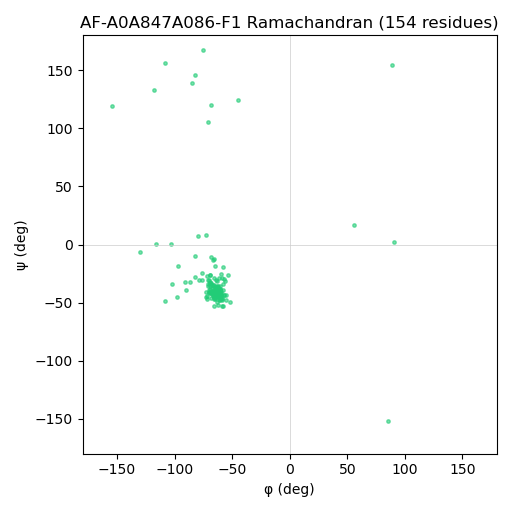492 1.00 86.00 88 ILE A N 1
ATOM 667 C CA . ILE A 1 88 ? -6.937 -0.989 7.359 1.00 86.00 88 ILE A CA 1
ATOM 668 C C . ILE A 1 88 ? -7.001 -0.517 8.808 1.00 86.00 88 ILE A C 1
ATOM 670 O O . ILE A 1 88 ? -7.306 -1.314 9.687 1.00 86.00 88 ILE A O 1
ATOM 674 N N . PHE A 1 89 ? -6.766 0.775 9.049 1.00 85.56 89 PHE A N 1
ATOM 675 C CA . PHE A 1 89 ? -6.853 1.351 10.382 1.00 85.56 89 PHE A CA 1
ATOM 676 C C . PHE A 1 89 ? -8.272 1.229 10.936 1.00 85.56 89 PHE A C 1
ATOM 678 O O . PHE A 1 89 ? -8.440 0.677 12.015 1.00 85.56 89 PHE A O 1
ATOM 685 N N . THR A 1 90 ? -9.293 1.666 10.186 1.00 84.06 90 THR A N 1
ATOM 686 C CA . THR A 1 90 ? -10.699 1.560 10.603 1.00 84.06 90 THR A CA 1
ATOM 687 C C . THR A 1 90 ? -11.079 0.124 10.939 1.00 84.06 90 THR A C 1
ATOM 689 O O . THR A 1 90 ? -11.633 -0.089 12.007 1.00 84.06 90 THR A O 1
ATOM 692 N N . LEU A 1 91 ? -10.741 -0.845 10.082 1.00 83.00 91 LEU A N 1
ATOM 693 C CA . LEU A 1 91 ? -11.032 -2.267 10.302 1.00 83.00 91 LEU A CA 1
ATOM 694 C C . LEU A 1 91 ? -10.220 -2.871 11.456 1.00 83.00 91 LEU A C 1
ATOM 696 O O . LEU A 1 91 ? -10.710 -3.752 12.152 1.00 83.00 91 LEU A O 1
ATOM 700 N N . GLY A 1 92 ? -8.981 -2.420 11.652 1.00 82.69 92 GLY A N 1
ATOM 701 C CA . GLY A 1 92 ? -8.086 -2.913 12.697 1.00 82.69 92 GLY A CA 1
ATOM 702 C C . GLY A 1 92 ? -8.425 -2.393 14.092 1.00 82.69 92 GLY A C 1
ATOM 703 O O . GLY A 1 92 ? -8.091 -3.054 15.070 1.00 82.69 92 GLY A O 1
ATOM 704 N N . VAL A 1 93 ? -9.091 -1.236 14.188 1.00 83.94 93 VAL A N 1
ATOM 705 C CA . VAL A 1 93 ? -9.554 -0.674 15.466 1.00 83.94 93 VAL A CA 1
ATOM 706 C C . VAL A 1 93 ? -11.054 -0.850 15.723 1.00 83.94 93 VAL A C 1
ATOM 708 O O . VAL A 1 93 ? -11.574 -0.399 16.746 1.00 83.94 93 VAL A O 1
ATOM 711 N N . GLU A 1 94 ? -11.771 -1.485 14.798 1.00 80.19 94 GLU A N 1
ATOM 712 C CA . GLU A 1 94 ? -13.215 -1.669 14.892 1.00 80.19 94 GLU A CA 1
ATOM 713 C C . GLU A 1 94 ? -13.573 -2.631 16.037 1.00 80.19 94 GLU A C 1
ATOM 715 O O . GLU A 1 94 ? -13.181 -3.793 16.027 1.00 80.19 94 GLU A O 1
ATOM 720 N N . GLY A 1 95 ? -14.357 -2.164 17.014 1.00 74.25 95 GLY A N 1
ATOM 721 C CA . GLY A 1 95 ? -14.841 -2.996 18.125 1.00 74.25 95 GLY A CA 1
ATOM 722 C C . GLY A 1 95 ? -13.954 -3.028 19.376 1.00 74.25 95 GLY A C 1
ATOM 723 O O . GLY A 1 95 ? -14.325 -3.707 20.327 1.00 74.25 95 GLY A O 1
ATOM 724 N N . LEU A 1 96 ? -12.842 -2.285 19.406 1.00 81.31 96 LEU A N 1
ATOM 725 C CA . LEU A 1 96 ? -12.006 -2.131 20.603 1.00 81.31 96 LEU A CA 1
ATOM 726 C C . LEU A 1 96 ? -12.551 -1.059 21.559 1.00 81.31 96 LEU A C 1
ATOM 728 O O . LEU A 1 96 ? -13.086 -0.032 21.126 1.00 81.31 96 LEU A O 1
ATOM 732 N N . ASP A 1 97 ? -12.369 -1.278 22.863 1.00 80.06 97 ASP A N 1
ATOM 733 C CA . ASP A 1 97 ? -12.717 -0.290 23.889 1.00 80.06 97 ASP A CA 1
ATOM 734 C C . ASP A 1 97 ? -11.684 0.861 23.931 1.00 80.06 97 ASP A C 1
ATOM 736 O O . ASP A 1 97 ? -10.597 0.774 23.351 1.00 80.06 97 ASP A O 1
ATOM 740 N N . LYS A 1 98 ? -11.984 1.973 24.619 1.00 76.06 98 LYS A N 1
ATOM 741 C CA . LYS A 1 98 ? -11.154 3.199 24.589 1.00 76.06 98 LYS A CA 1
ATOM 742 C C . LYS A 1 98 ? -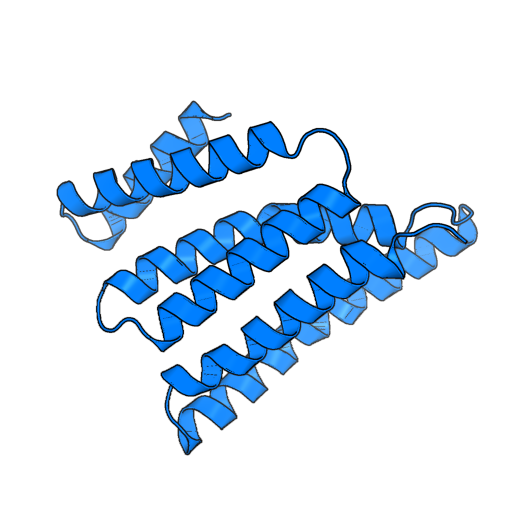9.706 2.964 25.033 1.00 76.06 98 LYS A C 1
ATOM 744 O O . LYS A 1 98 ? -8.802 3.627 24.523 1.00 76.06 98 LYS A O 1
ATOM 749 N N . GLY A 1 99 ? -9.491 2.045 25.976 1.00 76.50 99 GLY A N 1
ATOM 750 C CA . GLY A 1 99 ? -8.153 1.677 26.449 1.00 76.50 99 GLY A CA 1
ATOM 751 C C . GLY A 1 99 ? -7.340 0.917 25.399 1.00 76.50 99 GLY A C 1
ATOM 752 O O . GLY A 1 99 ? -6.159 1.198 25.200 1.00 76.50 99 GLY A O 1
ATOM 753 N N . GLU A 1 100 ? -7.982 0.006 24.674 1.00 83.06 100 GLU A N 1
ATOM 754 C CA . GLU A 1 100 ? -7.325 -0.841 23.679 1.00 83.06 100 GLU A CA 1
ATOM 755 C C . GLU A 1 100 ? -7.146 -0.119 22.336 1.00 83.06 100 GLU A C 1
ATOM 757 O O . GLU A 1 100 ? -6.171 -0.368 21.633 1.00 83.06 100 GLU A O 1
ATOM 762 N N . LEU A 1 101 ? -8.013 0.846 22.007 1.00 86.69 101 LEU A N 1
ATOM 763 C CA . LEU A 1 101 ? -7.906 1.692 20.812 1.00 86.69 101 LEU A CA 1
ATOM 764 C C . LEU A 1 101 ? -6.566 2.446 20.743 1.00 86.69 101 LEU A C 1
ATOM 766 O O . LEU A 1 101 ? -5.929 2.516 19.687 1.00 86.69 101 LEU A O 1
ATOM 770 N N . SER A 1 102 ? -6.124 3.012 21.870 1.00 84.62 102 SER A N 1
ATOM 771 C CA . SER A 1 102 ? -4.847 3.734 21.954 1.00 84.62 102 SER A CA 1
ATOM 772 C C . SER A 1 102 ? -3.660 2.794 21.714 1.00 84.62 102 SER A C 1
ATOM 774 O O . SER A 1 102 ? -2.749 3.105 20.947 1.00 84.62 102 SER A O 1
ATOM 776 N N . MET A 1 103 ? -3.712 1.589 22.287 1.00 86.75 103 MET A N 1
ATOM 777 C CA . MET A 1 103 ? -2.677 0.573 22.095 1.00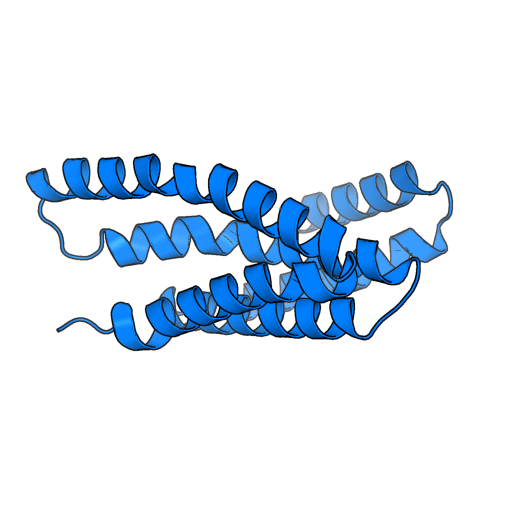 86.75 103 MET A CA 1
ATOM 778 C C . MET A 1 103 ? -2.668 0.025 20.660 1.00 86.75 103 MET A C 1
ATOM 780 O O . MET A 1 103 ? -1.606 -0.058 20.044 1.00 86.75 103 MET A O 1
ATOM 784 N N . ALA A 1 104 ? -3.836 -0.305 20.105 1.00 85.62 104 ALA A N 1
ATOM 785 C CA . ALA A 1 104 ? -3.985 -0.834 18.753 1.00 85.62 104 ALA A CA 1
ATOM 786 C C . ALA A 1 104 ? -3.519 0.176 17.695 1.00 85.62 104 ALA A C 1
ATOM 788 O O . ALA A 1 104 ? -2.751 -0.174 16.802 1.00 85.62 104 ALA A O 1
ATOM 789 N N . SER A 1 105 ? -3.907 1.449 17.825 1.00 85.56 105 SER A N 1
ATOM 790 C CA . SER A 1 105 ? -3.437 2.511 16.926 1.00 85.56 105 SER A CA 1
ATOM 791 C C . SER A 1 105 ? -1.927 2.746 17.026 1.00 85.56 105 SER A C 1
ATOM 793 O O . SER A 1 105 ? -1.264 2.908 15.999 1.00 85.56 105 SER A O 1
ATOM 795 N N . GLY A 1 106 ? -1.367 2.691 18.240 1.00 87.62 106 GLY A N 1
ATOM 796 C CA . GLY A 1 106 ? 0.075 2.728 18.468 1.00 87.62 106 GLY A CA 1
ATOM 797 C C . GLY A 1 106 ? 0.802 1.582 17.761 1.00 87.62 106 GLY A C 1
ATOM 798 O O . GLY A 1 106 ? 1.767 1.829 17.041 1.00 87.62 106 GLY A O 1
ATOM 799 N N . LEU A 1 107 ? 0.304 0.349 17.892 1.00 89.12 107 LEU A N 1
ATOM 800 C CA . LEU A 1 107 ? 0.867 -0.837 17.235 1.00 89.12 107 LEU A CA 1
ATOM 801 C C . LEU A 1 107 ? 0.779 -0.776 15.704 1.00 89.12 107 LEU A C 1
ATOM 803 O O . LEU A 1 107 ? 1.743 -1.111 15.019 1.00 89.12 107 LEU A O 1
ATOM 807 N N . ILE A 1 108 ? -0.349 -0.327 15.145 1.00 88.69 108 ILE A N 1
ATOM 808 C CA . ILE A 1 108 ? -0.489 -0.160 13.689 1.00 88.69 108 ILE A CA 1
ATOM 809 C C . ILE A 1 108 ? 0.548 0.847 13.172 1.00 88.69 108 ILE A C 1
ATOM 811 O O . ILE A 1 108 ? 1.175 0.611 12.140 1.00 88.69 108 ILE A O 1
ATOM 815 N N . ASN A 1 109 ? 0.781 1.935 13.910 1.00 88.56 109 ASN A N 1
ATOM 816 C CA . ASN A 1 109 ? 1.763 2.946 13.528 1.00 88.56 109 ASN A CA 1
ATOM 817 C C . ASN A 1 109 ? 3.211 2.458 13.665 1.00 88.56 109 ASN A C 1
ATOM 819 O O . ASN A 1 109 ? 4.037 2.802 12.821 1.00 88.56 109 ASN A O 1
ATOM 823 N N . THR A 1 110 ? 3.546 1.634 14.663 1.00 90.62 110 THR A N 1
ATOM 824 C CA . THR A 1 110 ? 4.895 1.043 14.746 1.00 90.62 110 THR A CA 1
ATOM 825 C C . THR A 1 110 ? 5.140 0.018 13.640 1.00 90.62 110 THR A C 1
ATOM 827 O O . THR A 1 110 ? 6.250 -0.068 13.116 1.00 90.62 110 THR A O 1
ATOM 830 N N . LEU A 1 111 ? 4.103 -0.700 13.201 1.00 88.31 111 LEU A N 1
ATOM 831 C CA . LEU A 1 111 ? 4.179 -1.642 12.081 1.00 88.31 111 LEU A CA 1
ATOM 832 C C . LEU A 1 111 ? 4.433 -0.973 10.720 1.00 88.31 111 LEU A C 1
ATOM 834 O O . LEU A 1 111 ? 4.854 -1.658 9.785 1.00 88.31 111 LEU A O 1
ATOM 838 N N . ILE A 1 112 ? 4.299 0.357 10.609 1.00 87.25 112 ILE A N 1
ATOM 839 C CA . ILE A 1 112 ? 4.732 1.118 9.420 1.00 87.25 112 ILE A CA 1
ATOM 840 C C . ILE A 1 112 ? 6.234 0.912 9.145 1.00 87.25 112 ILE A C 1
ATOM 842 O O . ILE A 1 112 ? 6.666 1.060 8.002 1.00 87.25 112 ILE A O 1
ATOM 846 N N . VAL A 1 113 ? 7.023 0.457 10.132 1.00 90.25 113 VAL A N 1
ATOM 847 C CA . VAL A 1 113 ? 8.428 0.051 9.941 1.00 90.25 113 VAL A CA 1
ATOM 848 C C . VAL A 1 113 ? 8.605 -0.996 8.831 1.00 90.25 113 VAL A C 1
ATOM 850 O O . VAL A 1 113 ? 9.646 -1.028 8.176 1.00 90.25 113 VAL A O 1
ATOM 853 N N . GLY A 1 114 ? 7.575 -1.803 8.541 1.00 83.38 114 GLY A N 1
ATOM 854 C CA . GLY A 1 114 ? 7.572 -2.721 7.400 1.00 83.38 114 GLY A CA 1
ATOM 855 C C . GLY A 1 114 ? 7.801 -2.007 6.062 1.00 83.38 114 GLY A C 1
ATOM 856 O O . GLY A 1 114 ? 8.442 -2.559 5.172 1.00 83.38 114 GLY A O 1
ATOM 857 N N . GLY A 1 115 ? 7.383 -0.744 5.945 1.00 83.56 115 GLY A N 1
ATOM 858 C CA . GLY A 1 115 ? 7.643 0.110 4.788 1.00 83.56 115 GLY A CA 1
ATOM 859 C C . GLY A 1 115 ? 9.121 0.443 4.566 1.00 83.56 115 GLY A C 1
ATOM 860 O O . GLY A 1 115 ? 9.472 0.804 3.453 1.00 83.56 115 GLY A O 1
ATOM 861 N N . ALA A 1 116 ? 9.991 0.287 5.569 1.00 85.88 116 ALA A N 1
ATOM 862 C CA . ALA A 1 116 ? 11.444 0.389 5.407 1.00 85.88 116 ALA A CA 1
ATOM 863 C C . ALA A 1 116 ? 12.091 -0.974 5.101 1.00 85.88 116 ALA A C 1
ATOM 865 O O . ALA A 1 116 ? 13.057 -1.047 4.346 1.00 85.88 116 ALA A O 1
ATOM 866 N N . VAL A 1 117 ? 11.532 -2.063 5.637 1.00 90.06 117 VAL A N 1
ATOM 867 C CA . VAL A 1 117 ? 12.051 -3.429 5.445 1.00 90.06 117 VAL A CA 1
ATOM 868 C C . VAL A 1 117 ? 11.772 -3.946 4.030 1.00 90.06 117 VAL A C 1
ATOM 870 O O . VAL A 1 117 ? 12.663 -4.494 3.380 1.00 90.06 117 VAL A O 1
ATOM 873 N N . ILE A 1 118 ? 10.549 -3.755 3.527 1.00 89.12 118 ILE A N 1
ATOM 874 C CA . ILE A 1 118 ? 10.124 -4.273 2.219 1.00 89.12 118 ILE A CA 1
ATOM 875 C C . ILE A 1 118 ? 10.952 -3.687 1.057 1.00 89.12 118 ILE A C 1
ATOM 877 O O . ILE A 1 118 ? 11.391 -4.475 0.221 1.00 89.12 118 ILE A O 1
ATOM 881 N N . PRO A 1 119 ? 11.246 -2.371 0.981 1.00 88.56 119 PRO A N 1
ATOM 882 C CA . PRO A 1 119 ? 12.103 -1.823 -0.073 1.00 88.56 119 PRO A CA 1
ATOM 883 C C . PRO A 1 119 ? 13.535 -2.356 -0.050 1.00 88.56 119 PRO A C 1
ATOM 885 O O . PRO A 1 119 ? 14.109 -2.573 -1.112 1.00 88.56 119 PRO A O 1
ATOM 888 N N . VAL A 1 120 ? 14.108 -2.606 1.133 1.00 89.31 120 VAL A N 1
ATOM 889 C CA . VAL A 1 120 ? 15.456 -3.188 1.248 1.00 89.31 120 VAL A CA 1
ATOM 890 C C . VAL A 1 120 ? 15.464 -4.611 0.696 1.00 89.31 120 VAL A C 1
ATOM 892 O O . VAL A 1 120 ? 16.310 -4.944 -0.129 1.00 89.31 120 VAL A O 1
ATOM 895 N N . LEU A 1 121 ? 14.482 -5.433 1.078 1.00 88.88 121 LEU A N 1
ATOM 896 C CA . LEU A 1 121 ? 14.321 -6.780 0.523 1.00 88.88 121 LEU A CA 1
ATOM 897 C C . LEU A 1 121 ? 14.092 -6.747 -0.993 1.00 88.88 121 LEU A C 1
ATOM 899 O O . LEU A 1 121 ? 14.673 -7.545 -1.724 1.00 88.88 121 LEU A O 1
ATOM 903 N N . MET A 1 122 ? 13.285 -5.800 -1.472 1.00 87.44 122 MET A N 1
ATOM 904 C CA . MET A 1 122 ? 13.056 -5.590 -2.899 1.00 87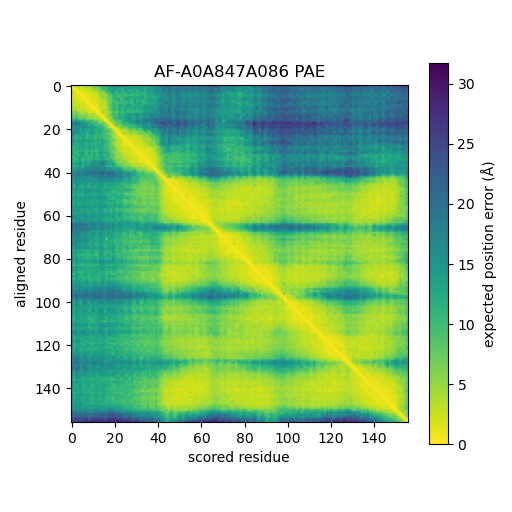.44 122 MET A CA 1
ATOM 905 C C . MET A 1 122 ? 14.356 -5.218 -3.630 1.00 87.44 122 MET A C 1
ATOM 907 O O . MET A 1 122 ? 14.600 -5.746 -4.711 1.00 87.44 122 MET A O 1
ATOM 911 N N . GLY A 1 123 ? 15.204 -4.371 -3.037 1.00 86.00 123 GLY A N 1
ATOM 912 C CA . GLY A 1 123 ? 16.523 -4.014 -3.569 1.00 86.00 123 GLY A CA 1
ATOM 913 C C . GLY A 1 123 ? 17.450 -5.222 -3.697 1.00 86.00 123 GLY A C 1
ATOM 914 O O . GLY A 1 123 ? 17.969 -5.480 -4.777 1.00 86.00 123 GLY A O 1
ATOM 915 N N . LEU A 1 124 ? 17.550 -6.046 -2.650 1.00 88.25 124 LEU A N 1
ATOM 916 C CA . LEU A 1 124 ? 18.360 -7.274 -2.672 1.00 88.25 124 LEU A CA 1
ATOM 917 C C . LEU A 1 124 ? 17.898 -8.271 -3.753 1.00 88.25 124 LEU A C 1
ATOM 919 O O . LEU A 1 124 ? 18.707 -8.933 -4.408 1.00 88.25 124 LEU A O 1
ATOM 923 N N . ILE A 1 125 ? 16.582 -8.382 -3.960 1.00 86.69 125 ILE A N 1
ATOM 924 C CA . ILE A 1 125 ? 16.011 -9.214 -5.028 1.00 86.69 125 ILE A CA 1
ATOM 925 C C . ILE A 1 125 ? 16.292 -8.598 -6.407 1.00 86.69 125 ILE A C 1
ATOM 927 O O . ILE A 1 125 ? 16.590 -9.325 -7.356 1.00 86.69 125 ILE A O 1
ATOM 931 N N . ALA A 1 126 ? 16.218 -7.271 -6.529 1.00 87.50 126 ALA A N 1
ATOM 932 C CA . ALA A 1 126 ? 16.505 -6.567 -7.774 1.00 87.50 126 ALA A CA 1
ATOM 933 C C . ALA A 1 126 ? 17.965 -6.747 -8.210 1.00 87.50 126 ALA A C 1
ATOM 935 O O . ALA A 1 126 ? 18.207 -6.960 -9.399 1.00 87.50 126 ALA A O 1
ATOM 936 N N . ASP A 1 127 ? 18.902 -6.734 -7.261 1.00 86.81 127 ASP A N 1
ATOM 937 C CA . ASP A 1 127 ? 20.336 -6.894 -7.523 1.00 86.81 127 ASP A CA 1
ATOM 938 C C . ASP A 1 127 ? 20.706 -8.317 -7.979 1.00 86.81 127 ASP A C 1
ATOM 940 O O . ASP A 1 127 ? 21.679 -8.503 -8.706 1.00 86.81 127 ASP A O 1
ATOM 944 N N . SER A 1 128 ? 19.922 -9.330 -7.590 1.00 84.62 128 SER A N 1
ATOM 945 C CA . SER A 1 128 ? 20.199 -10.743 -7.896 1.00 84.62 128 SER A CA 1
ATOM 946 C C . SER A 1 128 ? 19.431 -11.283 -9.106 1.00 84.62 128 SER A C 1
ATOM 948 O O . SER A 1 128 ? 20.010 -11.970 -9.945 1.00 84.62 128 SER A O 1
ATOM 950 N N . MET A 1 129 ? 18.131 -10.990 -9.210 1.00 78.94 129 MET A N 1
ATOM 951 C CA . MET A 1 129 ? 17.228 -11.554 -10.230 1.00 78.94 129 MET A CA 1
ATOM 952 C C . MET A 1 129 ? 16.665 -10.502 -11.197 1.00 78.94 129 MET A C 1
ATOM 954 O O . MET A 1 129 ? 15.888 -10.825 -12.098 1.00 78.94 129 MET A O 1
ATOM 958 N N . GLY A 1 130 ? 17.050 -9.236 -11.030 1.00 80.19 130 GLY A N 1
ATOM 959 C CA . GLY A 1 130 ? 16.592 -8.118 -11.843 1.00 80.19 130 GLY A CA 1
ATOM 960 C C . GLY A 1 130 ? 15.320 -7.449 -11.316 1.00 80.19 130 GLY A C 1
ATOM 961 O O . GLY A 1 130 ? 14.465 -8.045 -10.658 1.00 80.19 130 GLY A O 1
ATOM 962 N N . VAL A 1 131 ? 15.164 -6.172 -11.674 1.00 77.12 131 VAL A N 1
ATOM 963 C CA . VAL A 1 131 ? 14.107 -5.267 -11.176 1.00 77.12 131 VAL A CA 1
ATOM 964 C C . VAL A 1 131 ? 12.689 -5.805 -11.408 1.00 77.12 131 VAL A C 1
ATOM 966 O O . VAL A 1 131 ? 11.794 -5.564 -10.604 1.00 77.12 131 VAL A O 1
ATOM 969 N N . ARG A 1 132 ? 12.468 -6.573 -12.482 1.00 77.62 132 ARG A N 1
ATOM 970 C CA . ARG A 1 132 ? 11.153 -7.166 -12.781 1.00 77.62 132 ARG A CA 1
ATOM 971 C C . ARG A 1 132 ? 10.720 -8.171 -11.718 1.00 77.62 132 ARG A C 1
ATOM 973 O O . ARG A 1 132 ? 9.574 -8.132 -11.289 1.00 77.62 132 ARG A O 1
ATOM 980 N N . PHE A 1 133 ? 11.628 -9.035 -11.267 1.00 79.88 133 PHE A N 1
ATOM 981 C CA . PHE A 1 133 ? 11.320 -10.035 -10.244 1.00 79.88 133 PHE A CA 1
ATOM 982 C C . PHE A 1 133 ? 11.133 -9.414 -8.862 1.00 79.88 133 PHE A C 1
ATOM 984 O O . PHE A 1 133 ? 10.351 -9.926 -8.066 1.00 79.88 133 PHE A O 1
ATOM 991 N N . ALA A 1 134 ? 11.761 -8.269 -8.600 1.00 84.31 134 ALA A N 1
ATOM 992 C CA . ALA A 1 134 ? 11.600 -7.543 -7.346 1.00 84.31 134 ALA A CA 1
ATOM 993 C C . ALA A 1 134 ? 10.136 -7.133 -7.068 1.00 84.31 134 ALA A C 1
ATOM 995 O O . ALA A 1 134 ? 9.716 -7.088 -5.912 1.00 84.31 134 ALA A O 1
ATOM 996 N N . PHE A 1 135 ? 9.320 -6.915 -8.110 1.00 82.38 135 PHE A N 1
ATOM 997 C CA . PHE A 1 135 ? 7.895 -6.578 -7.971 1.00 82.38 135 PHE A CA 1
ATOM 998 C C . PHE A 1 135 ? 7.017 -7.717 -7.430 1.00 82.38 135 PHE A C 1
ATOM 1000 O O . PHE A 1 135 ? 5.883 -7.459 -7.022 1.00 82.38 135 PHE A O 1
ATOM 1007 N N . ILE A 1 136 ? 7.526 -8.951 -7.342 1.00 85.94 136 ILE A N 1
ATOM 1008 C CA . ILE A 1 136 ? 6.782 -10.063 -6.735 1.00 85.94 136 ILE A CA 1
ATOM 1009 C C . ILE A 1 136 ? 6.503 -9.824 -5.246 1.00 85.94 136 ILE A C 1
ATOM 1011 O O . ILE A 1 136 ? 5.463 -10.228 -4.727 1.00 85.94 136 ILE A O 1
ATOM 1015 N N . LEU A 1 137 ? 7.408 -9.113 -4.570 1.00 87.88 137 LEU A N 1
ATOM 1016 C CA . LEU A 1 137 ? 7.307 -8.823 -3.148 1.00 87.88 137 LEU A CA 1
ATOM 1017 C C . LEU A 1 137 ? 6.105 -7.909 -2.838 1.00 87.88 137 LEU A C 1
ATOM 1019 O O . LEU A 1 137 ? 5.255 -8.311 -2.042 1.00 87.88 137 LEU A O 1
ATOM 1023 N N . PRO A 1 138 ? 5.934 -6.738 -3.487 1.00 87.12 138 PRO A N 1
ATOM 1024 C CA . PRO A 1 138 ? 4.733 -5.936 -3.287 1.00 87.12 138 PRO A CA 1
ATOM 1025 C C . PRO A 1 138 ? 3.446 -6.634 -3.755 1.00 87.12 138 PRO A C 1
ATOM 1027 O O . PRO A 1 138 ? 2.412 -6.427 -3.125 1.00 87.12 138 PRO A O 1
ATOM 1030 N N . ILE A 1 139 ? 3.480 -7.509 -4.773 1.00 87.25 139 ILE A N 1
ATOM 1031 C CA . ILE A 1 139 ? 2.307 -8.329 -5.148 1.00 87.25 139 ILE A CA 1
ATOM 1032 C C . ILE A 1 139 ? 1.860 -9.207 -3.973 1.00 87.25 139 ILE A C 1
ATOM 1034 O O . ILE A 1 139 ? 0.674 -9.225 -3.641 1.00 87.25 139 ILE A O 1
ATOM 1038 N N . LEU A 1 140 ? 2.799 -9.889 -3.310 1.00 89.31 140 LEU A N 1
ATOM 1039 C CA . LEU A 1 140 ? 2.507 -10.697 -2.123 1.00 89.31 140 LEU A CA 1
ATOM 1040 C C . LEU A 1 140 ? 1.936 -9.849 -0.979 1.00 89.31 140 LEU A C 1
ATOM 1042 O O . LEU A 1 140 ? 0.959 -10.256 -0.349 1.00 89.31 140 LEU A O 1
ATOM 1046 N N . CYS A 1 141 ? 2.474 -8.648 -0.751 1.00 89.19 141 CYS A N 1
ATOM 1047 C CA . CYS A 1 141 ? 1.937 -7.719 0.246 1.00 89.19 141 CYS A CA 1
ATOM 1048 C C . CYS A 1 141 ? 0.484 -7.319 -0.060 1.00 89.19 141 CYS A C 1
ATOM 1050 O O . CYS A 1 141 ? -0.365 -7.353 0.831 1.00 89.19 141 CYS A O 1
ATOM 1052 N N . TYR A 1 142 ? 0.164 -6.984 -1.315 1.00 88.12 142 TYR A N 1
ATOM 1053 C CA . TYR A 1 142 ? -1.208 -6.642 -1.699 1.00 88.12 142 TYR A CA 1
ATOM 1054 C C . TYR A 1 142 ? -2.162 -7.830 -1.568 1.00 88.12 142 TYR A C 1
ATOM 1056 O O . TYR A 1 142 ? -3.276 -7.655 -1.076 1.00 88.12 142 TYR A O 1
ATOM 1064 N N . LEU A 1 143 ? -1.727 -9.042 -1.925 1.00 88.06 143 LEU A N 1
ATOM 1065 C CA . LEU A 1 143 ? -2.516 -10.259 -1.711 1.00 88.06 143 LEU A CA 1
ATOM 1066 C C . LEU A 1 143 ? -2.807 -10.498 -0.224 1.00 88.06 143 LEU A C 1
ATOM 1068 O O . LEU A 1 143 ? -3.934 -10.851 0.127 1.00 88.06 143 LEU A O 1
ATOM 1072 N N . TYR A 1 144 ? -1.836 -10.242 0.656 1.00 88.38 144 TYR A N 1
ATOM 1073 C CA . TYR A 1 144 ? -2.048 -10.316 2.102 1.00 88.38 144 TYR A CA 1
ATOM 1074 C C . TYR A 1 144 ? -3.078 -9.286 2.590 1.00 88.38 144 TYR A C 1
ATOM 1076 O O . TYR A 1 144 ? -3.949 -9.617 3.394 1.00 88.38 144 TYR A O 1
ATOM 1084 N N . ILE A 1 145 ? -3.056 -8.058 2.059 1.00 86.81 145 ILE A N 1
ATOM 1085 C CA . ILE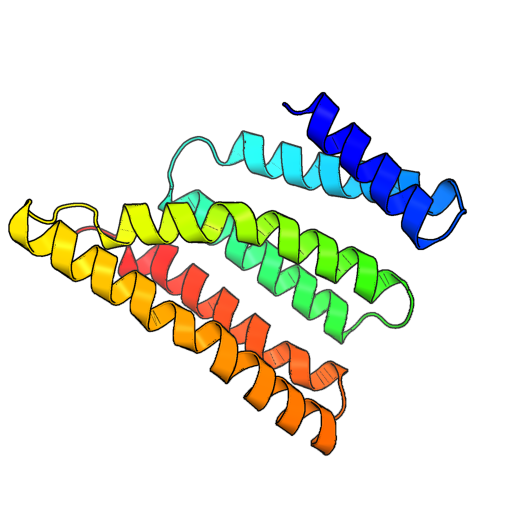 A 1 145 ? -4.068 -7.039 2.384 1.00 86.81 145 ILE A CA 1
ATOM 1086 C C . ILE A 1 145 ? -5.464 -7.475 1.914 1.00 86.81 145 ILE A C 1
ATOM 1088 O O . ILE A 1 145 ? -6.440 -7.297 2.642 1.00 86.81 145 ILE A O 1
ATOM 1092 N N . VAL A 1 146 ? -5.577 -8.081 0.728 1.00 85.75 146 VAL A N 1
ATOM 1093 C CA . VAL A 1 146 ? -6.848 -8.638 0.230 1.00 85.75 146 VAL A CA 1
ATOM 1094 C C . VAL A 1 146 ? -7.347 -9.757 1.145 1.00 85.75 146 VAL A C 1
ATOM 1096 O O . VAL A 1 146 ? -8.530 -9.792 1.484 1.00 85.75 146 VAL A O 1
ATOM 1099 N N . PHE A 1 147 ? -6.454 -10.640 1.595 1.00 86.81 147 PHE A N 1
ATOM 1100 C CA . PHE A 1 147 ? -6.787 -11.684 2.560 1.00 86.81 147 PHE A CA 1
ATOM 1101 C C . PHE A 1 147 ? -7.288 -11.096 3.890 1.00 86.81 147 PHE A C 1
ATOM 1103 O O . PHE A 1 147 ? -8.347 -11.498 4.377 1.00 86.81 147 PHE A O 1
ATOM 1110 N N . PHE A 1 148 ? -6.593 -10.095 4.437 1.00 84.94 148 PHE A N 1
ATOM 1111 C CA . PHE A 1 148 ? -7.029 -9.366 5.632 1.00 84.94 148 PHE A CA 1
ATOM 1112 C C . PHE A 1 148 ? -8.417 -8.735 5.438 1.00 84.94 148 PHE A C 1
ATOM 1114 O O . PHE A 1 148 ? -9.288 -8.870 6.294 1.00 84.94 148 PHE A O 1
ATOM 1121 N N . ALA A 1 149 ? -8.668 -8.123 4.283 1.00 82.75 149 ALA A N 1
ATOM 1122 C CA . ALA A 1 149 ? -9.944 -7.492 3.971 1.00 82.75 149 ALA A CA 1
ATOM 1123 C C . ALA A 1 149 ? -11.114 -8.490 3.842 1.00 82.75 149 ALA A C 1
ATOM 1125 O O . ALA A 1 149 ? -12.242 -8.159 4.197 1.00 82.75 149 ALA A O 1
ATOM 1126 N N . LEU A 1 150 ? -10.878 -9.703 3.333 1.00 78.44 150 LEU A N 1
ATOM 1127 C CA . LEU A 1 150 ? -11.934 -10.701 3.100 1.00 78.44 150 LEU A CA 1
ATOM 1128 C C . LEU A 1 150 ? -12.181 -11.628 4.297 1.00 78.44 150 LEU A C 1
ATOM 1130 O O . LEU A 1 150 ? -13.328 -12.000 4.560 1.00 78.44 150 LEU A O 1
ATOM 1134 N N . VAL A 1 151 ? -11.109 -12.027 4.983 1.00 77.00 151 VAL A N 1
ATOM 1135 C CA . VAL A 1 151 ? -11.132 -13.026 6.061 1.00 77.00 151 VAL A CA 1
ATOM 1136 C C . VAL A 1 151 ? -10.914 -12.364 7.416 1.00 77.00 151 VAL A C 1
ATOM 1138 O O . VAL A 1 151 ? -11.699 -12.598 8.327 1.00 77.00 151 VAL A O 1
ATOM 1141 N N . GLY A 1 152 ? -9.895 -11.510 7.539 1.00 65.50 152 GLY A N 1
ATOM 1142 C CA . GLY A 1 152 ? -9.526 -10.866 8.808 1.00 65.50 152 GLY A CA 1
ATOM 1143 C C . GLY A 1 152 ? -10.534 -9.824 9.299 1.00 65.50 152 GLY A C 1
ATOM 1144 O O . GLY A 1 152 ? -10.730 -9.672 10.496 1.00 65.50 152 GLY A O 1
ATOM 1145 N N . SER A 1 153 ? -11.226 -9.150 8.381 1.00 66.31 153 SER A N 1
ATOM 1146 C CA . SER A 1 153 ? -12.245 -8.148 8.707 1.00 66.31 153 SER A CA 1
ATOM 1147 C C . SER A 1 153 ? -13.625 -8.742 9.026 1.00 66.31 153 SER A C 1
ATOM 1149 O O . SER A 1 153 ? -14.515 -8.008 9.467 1.00 66.31 153 SER A O 1
ATOM 1151 N N . LYS A 1 154 ? -13.854 -10.044 8.802 1.00 57.53 154 LYS A N 1
ATOM 1152 C CA . LYS A 1 154 ? -15.119 -10.673 9.200 1.00 57.53 154 LYS A CA 1
ATOM 1153 C C . LYS A 1 154 ? -15.155 -10.774 10.723 1.00 57.53 154 LYS A C 1
ATOM 1155 O O . LYS A 1 154 ? -14.488 -11.629 11.295 1.00 57.53 154 LYS A O 1
ATOM 1160 N N . ARG A 1 155 ? -15.962 -9.904 11.342 1.00 54.56 155 ARG A N 1
ATOM 1161 C CA . ARG A 1 155 ? -16.285 -9.934 12.775 1.00 54.56 155 ARG A CA 1
ATOM 1162 C C . ARG A 1 155 ? -16.601 -11.366 13.209 1.00 54.56 155 ARG A C 1
ATOM 1164 O O . ARG A 1 155 ? -17.490 -11.997 12.629 1.00 54.56 155 ARG A O 1
ATOM 1171 N N . ARG A 1 156 ? -15.871 -11.846 14.210 1.00 40.66 156 ARG A N 1
ATOM 1172 C CA . ARG A 1 156 ? -16.249 -13.006 15.009 1.00 40.66 156 ARG A CA 1
ATOM 1173 C C . ARG A 1 156 ? -16.675 -12.520 16.379 1.00 40.66 156 ARG A C 1
ATOM 1175 O O . ARG A 1 156 ? -16.042 -11.552 16.850 1.00 40.66 156 ARG A O 1
#